Protein AF-T0ZW30-F1 (afdb_monomer)

Sequence (92 aa):
ALAAKRTEAKELIAKSNAEQWAINPSVHFNEWANFDRHEFQEVVHAFKTLLEHLRCENQNCKAYLYVVPRKGQAEEIRCNCGETSINLKLTG

Radius of gyration: 16.8 Å; Cα contacts (8 Å, |Δi|>4): 89; chains: 1; bounding box: 33×30×50 Å

Nearest PDB structures (foldseek):
  1dov-assembly1_A  TM=4.307E-01  e=7.884E+00  Mus musculus

pLDDT: mean 88.1, std 12.33, range [48.84, 97.81]

Solvent-accessible surface area (backbone atoms only — not comparable to full-atom values): 5431 Å² total; per-residue (Å²): 111,70,67,57,56,52,53,53,50,52,52,35,51,53,48,35,58,67,46,45,72,61,49,59,42,67,73,68,70,44,95,83,63,81,72,50,72,68,63,53,46,54,39,53,48,32,48,49,55,40,52,57,72,41,32,34,86,51,83,91,61,52,34,61,56,44,59,35,50,90,70,77,75,63,40,31,43,30,31,89,81,55,84,43,68,43,82,54,63,79,82,128

Mean predicted aligned error: 5.88 Å

Foldseek 3Di:
DVVVLVVVLVVLVVQLVVLCVLVVCVVVVDVPCPDDPVSVVSNVVSVVVNQQSQFDPPPVFRAGWDFPPPDDDTAWTAGPVRSDIDGPDDPD

Organism: NCBI:txid410659

Secondary structure (DSSP, 8-state):
-HHHHHHHHHHHHHHHHHGGGGHHHHHTT-TT----HHHHHHHHHHHHHHHHHTB-S-TTT-PBPEEESSSSS--EEE-TTSSSEEE-S---

Structure (mmCIF, N/CA/C/O backbone):
data_AF-T0ZW30-F1
#
_entry.id   AF-T0ZW30-F1
#
loop_
_atom_site.group_PDB
_atom_site.id
_atom_site.type_symbol
_atom_site.label_atom_id
_atom_site.label_alt_id
_atom_site.label_comp_id
_atom_site.label_asym_id
_atom_site.label_entity_id
_atom_site.label_seq_id
_atom_site.pdbx_PDB_ins_code
_atom_site.Cartn_x
_atom_site.Cartn_y
_atom_site.Cartn_z
_atom_site.occupancy
_atom_site.B_iso_or_equiv
_atom_site.auth_seq_id
_atom_site.auth_comp_id
_atom_site.auth_asym_id
_atom_site.auth_atom_id
_atom_site.pdbx_PDB_model_num
ATOM 1 N N . ALA A 1 1 ? 2.287 -7.064 16.267 1.00 80.31 1 ALA A N 1
ATOM 2 C CA . ALA A 1 1 ? 1.645 -7.205 14.942 1.00 80.31 1 ALA A CA 1
ATOM 3 C C . ALA A 1 1 ? 1.620 -5.881 14.165 1.00 80.31 1 ALA A C 1
ATOM 5 O O . ALA A 1 1 ? 2.401 -5.739 13.235 1.00 80.31 1 ALA A O 1
ATOM 6 N N . LEU A 1 2 ? 0.825 -4.875 14.562 1.00 87.88 2 LEU A N 1
ATOM 7 C CA . LEU A 1 2 ? 0.667 -3.627 13.785 1.00 87.88 2 LEU A CA 1
ATOM 8 C C . LEU A 1 2 ? 1.956 -2.792 13.629 1.00 87.88 2 LEU A C 1
ATOM 10 O O . LEU A 1 2 ? 2.200 -2.234 12.563 1.00 87.88 2 LEU A O 1
ATOM 14 N N . ALA A 1 3 ? 2.806 -2.734 14.661 1.00 91.56 3 ALA A N 1
ATOM 15 C CA . ALA A 1 3 ? 4.083 -2.017 14.593 1.00 91.56 3 ALA A CA 1
ATOM 16 C C . ALA A 1 3 ? 5.023 -2.588 13.516 1.00 91.56 3 ALA A C 1
ATOM 18 O O . ALA A 1 3 ? 5.583 -1.825 12.738 1.00 91.56 3 ALA A O 1
ATOM 19 N N . ALA A 1 4 ? 5.126 -3.918 13.419 1.00 93.25 4 ALA A N 1
ATOM 20 C CA . ALA A 1 4 ? 5.910 -4.587 12.381 1.00 93.25 4 ALA A CA 1
ATOM 21 C C . ALA A 1 4 ? 5.344 -4.299 10.981 1.00 93.25 4 ALA A C 1
ATOM 23 O O . ALA A 1 4 ? 6.085 -3.857 10.111 1.00 93.25 4 ALA A O 1
ATOM 24 N N . LYS A 1 5 ? 4.015 -4.407 10.810 1.00 91.31 5 LYS A N 1
ATOM 25 C CA . LYS A 1 5 ? 3.328 -4.072 9.548 1.00 91.31 5 LYS A CA 1
ATOM 26 C C . LYS A 1 5 ? 3.584 -2.625 9.109 1.00 91.31 5 LYS A C 1
ATOM 28 O O . LYS A 1 5 ? 3.719 -2.348 7.919 1.00 91.31 5 LYS A O 1
ATOM 33 N N . ARG A 1 6 ? 3.680 -1.696 10.070 1.00 93.12 6 ARG A N 1
ATOM 34 C CA . ARG A 1 6 ? 4.037 -0.291 9.824 1.00 93.12 6 ARG A CA 1
ATOM 35 C C . ARG A 1 6 ? 5.508 -0.119 9.441 1.00 93.12 6 ARG A C 1
ATOM 37 O O . ARG A 1 6 ? 5.789 0.709 8.581 1.00 93.12 6 ARG A O 1
ATOM 44 N N . THR A 1 7 ? 6.430 -0.834 10.081 1.00 96.81 7 THR A N 1
ATOM 45 C CA . THR A 1 7 ? 7.857 -0.800 9.724 1.00 96.81 7 THR A CA 1
ATOM 46 C C . THR A 1 7 ? 8.068 -1.313 8.304 1.00 96.81 7 THR A C 1
ATOM 48 O O . THR A 1 7 ? 8.620 -0.590 7.484 1.00 96.81 7 THR A O 1
ATOM 51 N N . GLU A 1 8 ? 7.508 -2.476 7.980 1.00 96.50 8 GLU A N 1
ATOM 52 C CA . GLU A 1 8 ? 7.570 -3.061 6.638 1.00 96.50 8 GLU A CA 1
ATOM 53 C C . GLU A 1 8 ? 6.949 -2.133 5.582 1.00 96.50 8 GLU A C 1
ATOM 55 O O . GLU A 1 8 ? 7.548 -1.874 4.541 1.00 96.50 8 GLU A O 1
ATOM 60 N N . ALA A 1 9 ? 5.795 -1.520 5.880 1.00 95.12 9 ALA A N 1
ATOM 61 C CA . ALA A 1 9 ? 5.189 -0.544 4.974 1.00 95.12 9 ALA A CA 1
ATOM 62 C C . ALA A 1 9 ? 6.131 0.634 4.669 1.00 95.12 9 ALA A C 1
ATOM 64 O O . ALA A 1 9 ? 6.200 1.079 3.526 1.00 95.12 9 ALA A O 1
ATOM 65 N N . LYS A 1 10 ? 6.872 1.142 5.666 1.00 96.88 10 LYS A N 1
ATOM 66 C CA . LYS A 1 10 ? 7.838 2.234 5.453 1.00 96.88 10 LYS A CA 1
ATOM 67 C C . LYS A 1 10 ? 8.970 1.815 4.518 1.00 96.88 10 LYS A C 1
ATOM 69 O O . LYS A 1 10 ? 9.349 2.603 3.656 1.00 96.88 10 LYS A O 1
ATOM 74 N N . GLU A 1 11 ? 9.488 0.601 4.677 1.00 97.81 11 GLU A N 1
ATOM 75 C CA . GLU A 1 11 ? 10.563 0.060 3.839 1.00 97.81 11 GLU A CA 1
ATOM 76 C C . GLU A 1 11 ? 10.102 -0.126 2.388 1.00 97.81 11 GLU A C 1
ATOM 78 O O . GLU A 1 11 ? 10.779 0.320 1.462 1.00 97.81 11 GLU A O 1
ATOM 83 N N . LEU A 1 12 ? 8.911 -0.695 2.180 1.00 97.44 12 LEU A N 1
ATOM 84 C CA . LEU A 1 12 ? 8.337 -0.887 0.845 1.00 97.44 12 LEU A CA 1
ATOM 85 C C . LEU A 1 12 ? 8.026 0.440 0.145 1.00 97.44 12 LEU A C 1
ATOM 87 O O . LEU A 1 12 ? 8.289 0.582 -1.050 1.00 97.44 12 LEU A O 1
ATOM 91 N N . ILE A 1 13 ? 7.521 1.435 0.884 1.00 96.56 13 ILE A N 1
ATOM 92 C CA . ILE A 1 13 ? 7.319 2.791 0.357 1.00 96.56 13 ILE A CA 1
ATOM 93 C C . ILE A 1 13 ? 8.663 3.395 -0.059 1.00 96.56 13 ILE A C 1
ATOM 95 O O . ILE A 1 13 ? 8.781 3.885 -1.181 1.00 96.56 13 ILE A O 1
ATOM 99 N N . ALA A 1 14 ? 9.685 3.325 0.800 1.00 96.31 14 ALA A N 1
ATOM 100 C CA . ALA A 1 14 ? 11.015 3.839 0.483 1.00 96.31 14 ALA A CA 1
ATOM 101 C C . ALA A 1 14 ? 11.614 3.165 -0.763 1.00 96.31 14 ALA A C 1
ATOM 103 O O . ALA A 1 14 ? 12.109 3.867 -1.643 1.00 96.31 14 ALA A O 1
ATOM 104 N N . LYS A 1 15 ? 11.491 1.834 -0.887 1.00 94.88 15 LYS A N 1
ATOM 105 C CA . LYS A 1 15 ? 11.933 1.084 -2.072 1.00 94.88 15 LYS A CA 1
ATOM 106 C C . LYS A 1 15 ? 11.183 1.530 -3.330 1.00 94.88 15 LYS A C 1
ATOM 108 O O . LYS A 1 15 ? 11.809 1.824 -4.338 1.00 94.88 15 LYS A O 1
ATOM 113 N N . SER A 1 16 ? 9.855 1.655 -3.267 1.00 93.56 16 SER A N 1
ATOM 114 C CA . SER A 1 16 ? 9.060 2.116 -4.415 1.00 93.56 16 SER A CA 1
ATOM 115 C C . SER A 1 16 ? 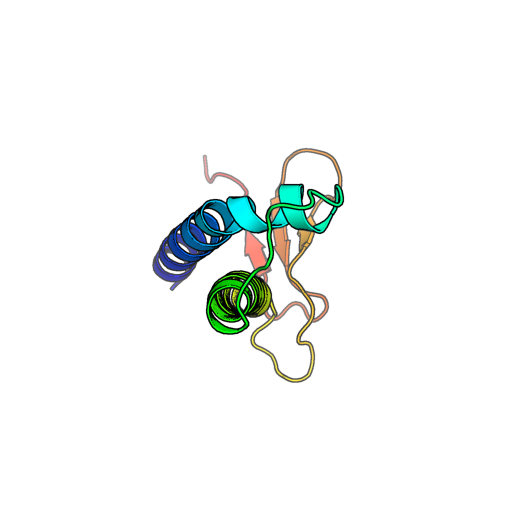9.422 3.537 -4.862 1.00 93.56 16 SER A C 1
ATOM 117 O O . SER A 1 16 ? 9.470 3.795 -6.059 1.00 93.56 16 SER A O 1
ATOM 119 N N . ASN A 1 17 ? 9.732 4.439 -3.921 1.00 92.25 17 ASN A N 1
ATOM 120 C CA . ASN A 1 17 ? 10.186 5.797 -4.220 1.00 92.25 17 ASN A CA 1
ATOM 121 C C . ASN A 1 17 ? 11.571 5.812 -4.872 1.00 92.25 17 ASN A C 1
ATOM 123 O O . ASN A 1 17 ? 11.783 6.588 -5.800 1.00 92.25 17 ASN A O 1
ATOM 127 N N . ALA A 1 18 ? 12.493 4.958 -4.412 1.00 89.06 18 ALA A N 1
ATOM 128 C CA . ALA A 1 18 ? 13.812 4.824 -5.020 1.00 89.06 18 ALA A CA 1
ATOM 129 C C . ALA A 1 18 ? 13.706 4.434 -6.500 1.00 89.06 18 ALA A C 1
ATOM 131 O O . ALA A 1 18 ? 14.422 5.011 -7.305 1.00 89.06 18 ALA A O 1
ATOM 132 N N . 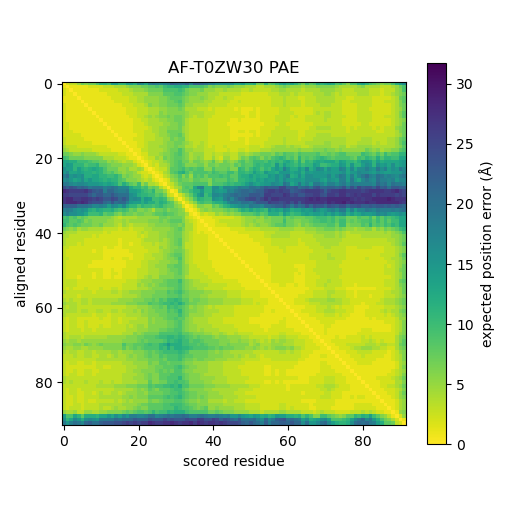GLU A 1 19 ? 12.755 3.564 -6.861 1.00 88.31 19 GLU A N 1
ATOM 133 C CA . GLU A 1 19 ? 12.520 3.097 -8.237 1.00 88.31 19 GLU A CA 1
ATOM 134 C C . GLU A 1 19 ? 11.720 4.068 -9.133 1.00 88.31 19 GLU A C 1
ATOM 136 O O . GLU A 1 19 ? 11.549 3.817 -10.327 1.00 88.31 19 GLU A O 1
ATOM 141 N N . GLN A 1 20 ? 11.229 5.203 -8.613 1.00 85.50 20 GLN A N 1
ATOM 142 C CA . GLN A 1 20 ? 10.460 6.166 -9.425 1.00 85.50 20 GLN A CA 1
ATOM 143 C C . GLN A 1 20 ? 11.294 6.844 -10.521 1.00 85.50 20 GLN A C 1
ATOM 145 O O . GLN A 1 20 ? 10.721 7.380 -11.473 1.00 85.50 20 GLN A O 1
ATOM 150 N N . TRP A 1 21 ? 12.627 6.804 -10.420 1.00 80.31 21 TRP A N 1
ATOM 151 C CA . TRP A 1 21 ? 13.547 7.405 -11.390 1.00 80.31 21 TRP A CA 1
ATOM 152 C C . TRP A 1 21 ? 13.286 6.937 -12.831 1.00 80.31 21 TRP A C 1
ATOM 154 O O . TRP A 1 21 ? 13.418 7.733 -13.759 1.00 80.31 21 TRP A O 1
ATOM 164 N N . ALA A 1 22 ? 12.855 5.683 -13.016 1.00 76.44 22 ALA A N 1
ATOM 165 C CA . ALA A 1 22 ? 12.580 5.092 -14.324 1.00 76.44 22 ALA A CA 1
ATOM 166 C C . ALA A 1 22 ? 11.203 5.483 -14.905 1.00 76.44 22 ALA A C 1
ATOM 168 O O . ALA A 1 22 ? 10.963 5.337 -16.106 1.00 76.44 22 ALA A O 1
ATOM 169 N N . ILE A 1 23 ? 10.282 6.011 -14.089 1.00 73.81 23 ILE A N 1
ATOM 170 C CA . ILE A 1 23 ? 8.904 6.320 -14.513 1.00 73.81 23 ILE A CA 1
ATOM 171 C C . ILE A 1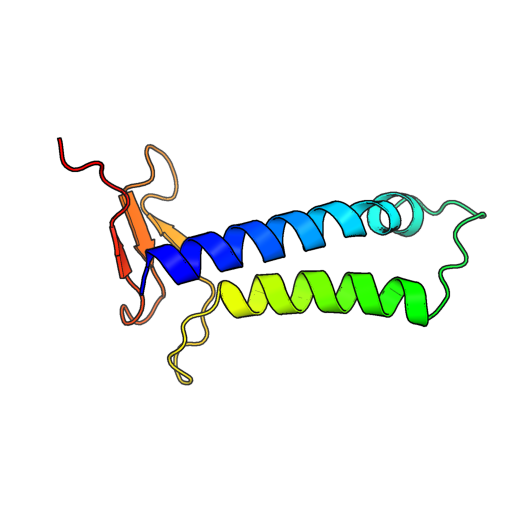 23 ? 8.866 7.567 -15.399 1.00 73.81 23 ILE A C 1
ATOM 173 O O . ILE A 1 23 ? 8.280 7.546 -16.477 1.00 73.81 23 ILE A O 1
ATOM 177 N N . ASN A 1 24 ? 9.507 8.658 -14.977 1.00 67.50 24 ASN A N 1
ATOM 178 C CA . ASN A 1 24 ? 9.481 9.907 -15.745 1.00 67.50 24 ASN A CA 1
ATOM 179 C C . ASN A 1 24 ? 10.061 9.747 -17.167 1.00 67.50 24 ASN A C 1
ATOM 181 O O . ASN A 1 24 ? 9.395 10.163 -18.116 1.00 67.50 24 ASN A O 1
ATOM 185 N N . PRO A 1 25 ? 11.241 9.122 -17.362 1.00 72.69 25 PRO A N 1
ATOM 186 C CA . PRO A 1 25 ? 11.799 8.918 -18.699 1.00 72.69 25 PRO A CA 1
ATOM 187 C C . PRO A 1 25 ? 10.981 7.955 -19.572 1.00 72.69 25 PRO A C 1
ATOM 189 O O . PRO A 1 25 ? 10.910 8.167 -20.782 1.00 72.69 25 PRO A O 1
ATOM 192 N N . SER A 1 26 ? 10.340 6.933 -18.982 1.00 66.69 26 SER A N 1
ATOM 193 C CA . SER A 1 26 ? 9.492 5.980 -19.722 1.00 66.69 26 SER A CA 1
ATOM 194 C C . SER A 1 26 ? 8.140 6.568 -20.140 1.00 66.69 26 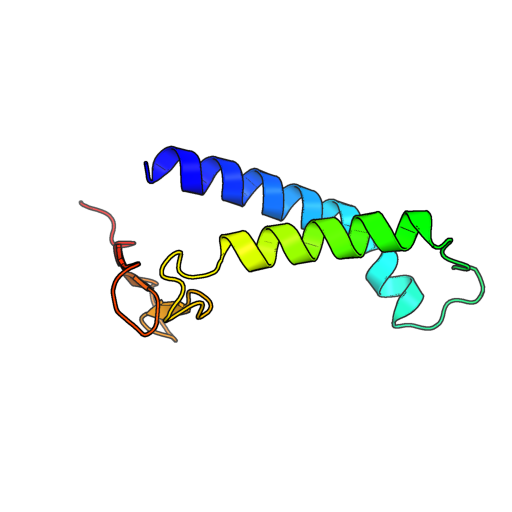SER A C 1
ATOM 196 O O . SER A 1 26 ? 7.642 6.235 -21.213 1.00 66.69 26 SER A O 1
ATOM 198 N N . VAL A 1 27 ? 7.548 7.460 -19.337 1.00 69.56 27 VAL A N 1
ATOM 199 C CA . VAL A 1 27 ? 6.259 8.111 -19.643 1.00 69.56 27 VAL A CA 1
ATOM 200 C C . VAL A 1 27 ? 6.425 9.298 -20.594 1.00 69.56 27 VAL A C 1
ATOM 202 O O . VAL A 1 27 ? 5.590 9.497 -21.474 1.00 69.56 27 VAL A O 1
ATOM 205 N N . HIS A 1 28 ? 7.501 10.079 -20.450 1.00 65.88 28 HIS A N 1
ATOM 206 C CA . HIS A 1 28 ? 7.744 11.282 -21.258 1.00 65.88 28 HIS A CA 1
ATOM 207 C C . HIS A 1 28 ? 8.602 11.045 -22.515 1.00 65.88 28 HIS A C 1
ATOM 209 O O . HIS A 1 28 ? 9.045 12.014 -23.122 1.00 65.88 28 HIS A O 1
ATOM 215 N N . PHE A 1 29 ? 8.797 9.783 -22.920 1.00 58.47 29 PHE A N 1
ATOM 216 C CA . PHE A 1 29 ? 9.507 9.359 -24.137 1.00 58.47 29 PHE A CA 1
ATOM 217 C C . PHE A 1 29 ? 10.857 10.070 -24.328 1.00 58.47 29 PHE A C 1
ATOM 219 O O . PHE A 1 29 ? 11.046 10.871 -25.241 1.00 58.47 29 PHE A O 1
ATOM 226 N N . ASN A 1 30 ? 11.805 9.791 -23.432 1.00 59.12 30 ASN A N 1
ATOM 227 C CA . ASN A 1 30 ? 13.173 10.284 -23.564 1.00 59.12 30 ASN A CA 1
ATOM 228 C C . ASN A 1 30 ? 14.019 9.252 -24.335 1.00 59.12 30 ASN A C 1
ATOM 230 O O . ASN A 1 30 ? 14.134 8.110 -23.892 1.00 59.12 30 ASN A O 1
ATOM 234 N N . GLU A 1 31 ? 14.624 9.638 -25.466 1.00 56.31 31 GLU A N 1
ATOM 235 C CA . GLU A 1 31 ? 15.371 8.738 -26.375 1.00 56.31 31 GLU A CA 1
ATOM 236 C C . GLU A 1 31 ? 16.581 8.034 -25.722 1.00 56.31 31 GLU A C 1
ATOM 238 O O . GLU A 1 31 ? 17.175 7.138 -26.316 1.00 56.31 31 GLU A O 1
ATOM 243 N N . TRP A 1 32 ? 16.969 8.426 -24.504 1.00 54.19 32 TRP A N 1
ATOM 244 C CA . TRP A 1 32 ? 18.141 7.899 -23.792 1.00 54.19 32 TRP A CA 1
ATOM 245 C C . TRP A 1 32 ? 17.824 6.793 -22.780 1.00 54.19 32 TRP A C 1
ATOM 247 O O . TRP A 1 32 ? 18.740 6.257 -22.162 1.00 54.19 32 TRP A O 1
ATOM 257 N N . ALA A 1 33 ? 16.553 6.433 -22.601 1.00 57.31 33 ALA A N 1
ATOM 258 C CA . ALA A 1 33 ? 16.139 5.424 -21.634 1.00 57.31 33 ALA A CA 1
ATOM 259 C C . ALA A 1 33 ? 15.800 4.090 -22.320 1.00 57.31 33 ALA A C 1
ATOM 261 O O . ALA A 1 33 ? 14.652 3.647 -22.329 1.00 57.31 33 ALA A O 1
ATOM 262 N N . ASN A 1 34 ? 16.809 3.436 -22.901 1.00 64.00 34 ASN A N 1
ATOM 263 C CA . ASN A 1 34 ? 16.699 2.021 -23.257 1.00 64.00 34 ASN A CA 1
ATOM 264 C C . ASN A 1 34 ? 16.809 1.201 -21.969 1.00 64.00 34 ASN A C 1
ATOM 266 O O . ASN A 1 34 ? 17.873 0.673 -21.669 1.00 64.00 34 ASN A O 1
ATOM 270 N N . PHE A 1 35 ? 15.730 1.166 -21.181 1.00 70.06 35 PHE A N 1
ATOM 271 C CA . PHE A 1 35 ? 15.693 0.366 -19.963 1.00 70.06 35 PHE A CA 1
ATOM 272 C C . PHE A 1 35 ? 15.887 -1.102 -20.318 1.00 70.06 35 PHE A C 1
ATOM 274 O O . PHE A 1 35 ? 15.082 -1.688 -21.052 1.00 70.06 35 PHE A O 1
ATOM 281 N N . ASP A 1 36 ? 16.926 -1.708 -19.761 1.00 77.69 36 ASP A N 1
ATOM 282 C CA . ASP A 1 36 ? 17.107 -3.138 -19.887 1.00 77.69 36 ASP A CA 1
ATOM 283 C C . ASP A 1 36 ? 16.028 -3.863 -19.080 1.00 77.69 36 ASP A C 1
ATOM 285 O O . ASP A 1 36 ? 15.502 -3.384 -18.070 1.00 77.69 36 ASP A O 1
ATOM 289 N N . ARG A 1 37 ? 15.698 -5.084 -19.511 1.00 83.44 37 ARG A N 1
ATOM 290 C CA . ARG A 1 37 ? 14.683 -5.918 -18.850 1.00 83.44 37 ARG A CA 1
ATOM 291 C C . ARG A 1 37 ? 14.905 -6.015 -17.338 1.00 83.44 37 ARG A C 1
ATOM 293 O O . ARG A 1 37 ? 13.931 -6.060 -16.591 1.00 83.44 37 ARG A O 1
ATOM 300 N N . HIS A 1 38 ? 16.164 -6.086 -16.909 1.00 82.50 38 HIS A N 1
ATOM 301 C CA . HIS A 1 38 ? 16.524 -6.196 -15.501 1.00 82.50 38 HIS A CA 1
ATOM 302 C C . HIS A 1 38 ? 16.189 -4.924 -14.708 1.00 82.50 38 HIS A C 1
ATOM 304 O O . HIS A 1 38 ? 15.606 -5.018 -13.633 1.00 82.50 38 HIS A O 1
ATOM 310 N N . GLU A 1 39 ? 16.453 -3.743 -15.269 1.00 77.50 39 GLU A N 1
ATOM 311 C CA . GLU A 1 39 ? 16.138 -2.461 -14.627 1.00 77.50 39 GLU A CA 1
ATOM 312 C C . GLU A 1 39 ? 14.624 -2.312 -14.434 1.00 77.50 39 GLU A C 1
ATOM 314 O O . GLU A 1 39 ? 14.149 -1.931 -13.367 1.00 77.50 39 GLU A O 1
ATOM 319 N N . PHE A 1 40 ? 13.834 -2.728 -15.428 1.00 84.75 40 PHE A N 1
ATOM 320 C CA . PHE A 1 40 ? 12.374 -2.691 -15.324 1.00 84.75 40 PHE A CA 1
ATOM 321 C C . PHE A 1 40 ? 11.805 -3.744 -14.356 1.00 84.75 40 PHE A C 1
ATOM 323 O O . PHE A 1 40 ? 10.724 -3.556 -13.790 1.00 84.75 40 PHE A O 1
ATOM 330 N N . GLN A 1 41 ? 12.504 -4.866 -14.152 1.00 89.69 41 GLN A N 1
ATOM 331 C CA . GLN A 1 41 ? 12.090 -5.900 -13.199 1.00 89.69 41 GLN A CA 1
ATOM 332 C C . GLN A 1 41 ? 12.111 -5.390 -11.759 1.00 89.69 41 GLN A C 1
ATOM 334 O O . GLN A 1 41 ? 11.175 -5.698 -11.020 1.00 89.69 41 GLN A O 1
ATOM 339 N N . GLU A 1 42 ? 13.111 -4.592 -11.379 1.00 89.50 42 GLU A N 1
ATOM 340 C CA . GLU A 1 42 ? 13.203 -4.024 -10.030 1.00 89.50 42 GLU A CA 1
ATOM 341 C C . GLU A 1 42 ? 12.083 -3.016 -9.760 1.00 89.50 42 GLU A C 1
ATOM 343 O O . GLU A 1 42 ? 11.420 -3.103 -8.721 1.00 89.50 42 GLU A O 1
ATOM 348 N N . VAL A 1 43 ? 11.757 -2.168 -10.745 1.00 89.81 43 VAL A N 1
ATOM 349 C CA . VAL A 1 43 ? 10.587 -1.278 -10.682 1.00 89.81 43 VAL A CA 1
ATOM 350 C C . VAL A 1 43 ? 9.315 -2.106 -10.487 1.00 89.81 43 VAL A C 1
ATOM 352 O O . VAL A 1 43 ? 8.569 -1.921 -9.524 1.00 89.81 43 VAL A O 1
ATOM 355 N N . VAL A 1 44 ? 9.067 -3.092 -11.353 1.00 91.38 44 VAL A N 1
ATOM 356 C CA . VAL A 1 44 ? 7.869 -3.940 -11.263 1.00 91.38 44 VAL A CA 1
ATOM 357 C C . VAL A 1 44 ? 7.792 -4.665 -9.919 1.00 91.38 44 VAL A C 1
ATOM 359 O O . VAL A 1 44 ? 6.711 -4.759 -9.333 1.00 91.38 44 VAL A O 1
ATOM 362 N N . HIS A 1 45 ? 8.914 -5.180 -9.423 1.00 94.50 45 HIS A N 1
ATOM 363 C CA . HIS A 1 45 ? 8.978 -5.891 -8.156 1.00 94.50 45 HIS A CA 1
ATOM 364 C C . HIS A 1 45 ? 8.680 -4.963 -6.971 1.00 94.50 45 HIS A C 1
ATOM 366 O O . HIS A 1 45 ? 7.834 -5.302 -6.143 1.00 94.50 45 HIS A O 1
ATOM 372 N N . ALA A 1 46 ? 9.297 -3.780 -6.902 1.00 94.56 46 ALA A N 1
ATOM 373 C CA . ALA A 1 46 ? 9.071 -2.821 -5.822 1.00 94.56 46 ALA A CA 1
ATOM 374 C C . ALA A 1 46 ? 7.591 -2.415 -5.715 1.00 94.56 46 ALA A C 1
ATOM 376 O O . ALA A 1 46 ? 7.003 -2.465 -4.631 1.00 94.56 46 ALA A O 1
ATOM 377 N N . PHE A 1 47 ? 6.959 -2.090 -6.847 1.00 94.19 47 PHE A N 1
ATOM 378 C CA . PHE A 1 47 ? 5.554 -1.683 -6.875 1.00 94.19 47 PHE A CA 1
ATOM 379 C C . PHE A 1 47 ? 4.596 -2.845 -6.584 1.00 94.19 47 PHE A C 1
ATOM 381 O O . PHE A 1 47 ? 3.635 -2.664 -5.837 1.00 94.19 47 PHE A O 1
ATOM 388 N N . LYS A 1 48 ? 4.850 -4.051 -7.113 1.00 95.75 48 LYS A N 1
ATOM 389 C CA . LYS A 1 48 ? 4.014 -5.228 -6.816 1.00 95.75 48 LYS A CA 1
ATOM 390 C C . LYS A 1 48 ? 4.048 -5.596 -5.338 1.00 95.75 48 LYS A C 1
ATOM 392 O O . LYS A 1 48 ? 2.990 -5.842 -4.766 1.00 95.75 48 LYS A O 1
ATOM 397 N N . THR A 1 49 ? 5.228 -5.601 -4.722 1.00 96.88 49 THR A N 1
ATOM 398 C CA . THR A 1 49 ? 5.375 -5.941 -3.302 1.00 96.88 49 THR A CA 1
ATOM 399 C C . THR A 1 49 ? 4.677 -4.910 -2.415 1.00 96.88 49 THR A C 1
ATOM 401 O O . THR A 1 49 ? 3.941 -5.289 -1.507 1.00 96.88 49 THR A O 1
ATOM 404 N N . LEU A 1 50 ? 4.809 -3.611 -2.720 1.00 96.44 50 LEU A N 1
ATOM 405 C CA . LEU A 1 50 ? 4.065 -2.565 -2.013 1.00 96.44 50 LEU A CA 1
ATOM 406 C C . LEU A 1 50 ? 2.545 -2.750 -2.147 1.00 96.44 50 LEU A C 1
ATOM 408 O O . LEU A 1 50 ? 1.821 -2.652 -1.158 1.00 96.44 50 LEU A O 1
ATOM 412 N N . LEU A 1 51 ? 2.050 -3.020 -3.357 1.00 95.81 51 LEU A N 1
ATOM 413 C CA . LEU A 1 51 ? 0.619 -3.204 -3.595 1.00 95.81 51 LEU A CA 1
ATOM 414 C C . LEU A 1 51 ? 0.069 -4.456 -2.900 1.00 95.81 51 LEU A C 1
ATOM 416 O O . LEU A 1 51 ? -1.030 -4.392 -2.352 1.00 95.81 51 LEU A O 1
ATOM 420 N N . GLU A 1 52 ? 0.807 -5.568 -2.877 1.00 95.94 52 GLU A N 1
ATOM 421 C CA . GLU A 1 52 ? 0.382 -6.777 -2.156 1.00 95.94 52 GLU A CA 1
ATOM 422 C C . GLU A 1 52 ? 0.332 -6.537 -0.640 1.00 95.94 52 GLU A C 1
ATOM 424 O O . GLU A 1 52 ? -0.621 -6.966 0.008 1.00 95.94 52 GLU A O 1
ATOM 429 N N . HIS A 1 53 ? 1.271 -5.761 -0.081 1.00 95.44 53 HIS A N 1
ATOM 430 C CA . HIS A 1 53 ? 1.248 -5.365 1.339 1.00 95.44 53 HIS A CA 1
ATOM 431 C C . HIS A 1 53 ? -0.000 -4.557 1.725 1.00 95.44 53 HIS A C 1
ATOM 433 O O . HIS A 1 53 ? -0.445 -4.562 2.876 1.00 95.44 53 HIS A O 1
ATOM 439 N N . LEU A 1 54 ? -0.589 -3.862 0.750 1.00 94.81 54 LEU A N 1
ATOM 440 C CA . LEU A 1 54 ? -1.811 -3.074 0.896 1.00 94.81 54 LEU A CA 1
ATOM 441 C C . LEU A 1 54 ? -3.081 -3.862 0.544 1.00 94.81 54 LEU A C 1
ATOM 443 O O . LEU A 1 54 ? -4.137 -3.249 0.368 1.00 94.81 54 LEU A O 1
ATOM 447 N N . ARG A 1 55 ? -3.024 -5.195 0.439 1.00 96.00 55 ARG A N 1
ATOM 448 C CA . ARG A 1 55 ? -4.210 -6.047 0.268 1.00 96.00 55 ARG A CA 1
ATOM 449 C C . ARG A 1 55 ? -4.664 -6.676 1.577 1.00 96.00 55 ARG A C 1
ATOM 451 O O . ARG A 1 55 ? -3.893 -6.916 2.501 1.00 96.00 55 ARG A O 1
ATOM 458 N N . CYS A 1 56 ? -5.956 -6.980 1.635 1.00 96.19 56 CYS A N 1
ATOM 459 C CA . CYS A 1 56 ? -6.502 -7.839 2.674 1.00 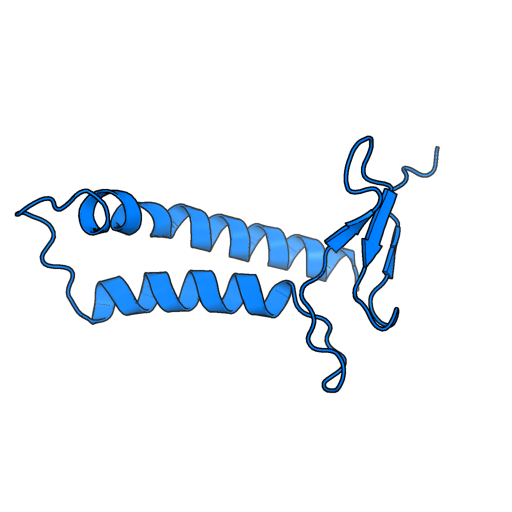96.19 56 CYS A CA 1
ATOM 460 C C . CYS A 1 56 ? -5.896 -9.250 2.584 1.00 96.19 56 CYS A C 1
ATOM 462 O O . CYS A 1 56 ? -5.859 -9.845 1.507 1.00 96.19 56 CYS A O 1
ATOM 464 N N . GLU A 1 57 ? -5.472 -9.799 3.722 1.00 93.19 57 GLU A N 1
ATOM 465 C CA . GLU A 1 57 ? -4.870 -11.139 3.818 1.00 93.19 57 GLU A CA 1
ATOM 466 C C . GLU A 1 57 ? -5.899 -12.264 3.589 1.00 93.19 57 GLU A C 1
ATOM 468 O O . GLU A 1 57 ? -5.543 -13.373 3.181 1.00 93.19 57 GLU A O 1
ATOM 473 N N . ASN A 1 58 ? -7.192 -11.959 3.763 1.00 95.88 58 ASN A N 1
ATOM 474 C CA . ASN A 1 58 ? -8.286 -12.863 3.428 1.00 95.88 58 ASN A CA 1
ATOM 475 C C . ASN A 1 58 ? -8.326 -13.111 1.910 1.00 95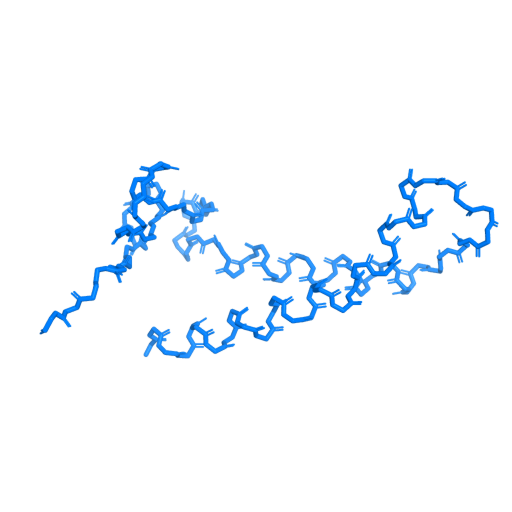.88 58 ASN A C 1
ATOM 477 O O . ASN A 1 58 ? -8.611 -12.200 1.125 1.00 95.88 58 ASN A O 1
ATOM 481 N N . GLN A 1 59 ? -8.093 -14.368 1.516 1.00 95.00 59 GLN A N 1
ATOM 482 C CA . GLN A 1 59 ? -8.015 -14.806 0.117 1.00 95.00 59 GLN A CA 1
ATOM 483 C C . GLN A 1 59 ? -9.314 -14.586 -0.670 1.00 95.00 59 GLN A C 1
ATOM 485 O O . GLN A 1 59 ? -9.258 -14.384 -1.878 1.00 95.00 59 GLN A O 1
ATOM 490 N N . ASN A 1 60 ? -10.467 -14.564 0.003 1.00 97.00 60 ASN A N 1
ATOM 491 C CA . ASN A 1 60 ? -11.760 -14.314 -0.638 1.00 97.00 60 ASN A CA 1
ATOM 492 C C . ASN A 1 60 ? -12.029 -12.819 -0.857 1.00 97.00 60 ASN A C 1
ATOM 494 O O . ASN A 1 60 ? -12.852 -12.453 -1.689 1.00 97.00 60 ASN A O 1
ATOM 498 N N . CYS A 1 61 ? -11.359 -11.947 -0.098 1.00 97.31 61 CYS A N 1
ATOM 499 C CA . CYS A 1 61 ? -11.506 -10.502 -0.219 1.00 97.31 61 CYS A CA 1
ATOM 500 C C . CYS A 1 61 ? -10.464 -9.939 -1.179 1.00 97.31 61 CYS A C 1
ATOM 502 O O . CYS A 1 61 ? -10.824 -9.335 -2.188 1.00 97.31 61 CYS A O 1
ATOM 504 N N . LYS A 1 62 ? -9.175 -10.093 -0.834 1.00 95.94 62 LYS A N 1
ATOM 505 C CA . LYS A 1 62 ? -8.009 -9.550 -1.555 1.00 95.94 62 LYS A CA 1
ATOM 506 C C . LYS A 1 62 ? -8.121 -8.080 -1.987 1.00 95.94 62 LYS A C 1
ATOM 508 O O . LYS A 1 62 ? -7.300 -7.616 -2.777 1.00 95.94 62 LYS A O 1
ATOM 513 N N . ALA A 1 63 ? -9.095 -7.331 -1.476 1.00 96.88 63 ALA A N 1
ATOM 514 C CA . ALA A 1 63 ? -9.309 -5.937 -1.815 1.00 96.88 63 ALA A CA 1
ATOM 515 C C . ALA A 1 63 ? -8.147 -5.093 -1.294 1.00 96.88 63 ALA A C 1
ATOM 517 O O . ALA A 1 63 ? -7.569 -5.402 -0.246 1.00 96.88 63 ALA A O 1
ATOM 518 N N . TYR A 1 64 ? -7.840 -4.012 -2.009 1.00 97.31 64 TYR A N 1
ATOM 519 C CA . TYR A 1 64 ? -6.941 -2.997 -1.484 1.00 97.31 64 TYR A CA 1
ATOM 520 C C . TYR A 1 64 ? -7.551 -2.339 -0.251 1.00 97.31 64 TYR A C 1
ATOM 522 O O . TYR A 1 64 ? -8.763 -2.116 -0.175 1.00 97.31 64 TYR A O 1
ATOM 530 N N . LEU A 1 65 ? -6.691 -2.034 0.712 1.00 96.38 65 LEU A N 1
ATOM 531 C CA . LEU A 1 65 ? -7.065 -1.271 1.886 1.00 96.38 65 LEU A CA 1
ATOM 532 C C . LEU A 1 65 ? -7.391 0.171 1.487 1.00 96.38 65 LEU A C 1
ATOM 534 O O . LEU A 1 65 ? -6.728 0.765 0.637 1.00 96.38 65 LEU A O 1
ATOM 538 N N . TYR A 1 66 ? -8.406 0.740 2.123 1.00 96.69 66 TYR A N 1
ATOM 539 C CA . TYR A 1 66 ? -8.838 2.112 1.908 1.00 96.69 66 TYR A CA 1
ATOM 540 C C . TYR A 1 66 ? -9.017 2.839 3.236 1.00 96.69 66 TYR A C 1
ATOM 542 O O . TYR A 1 66 ? -9.290 2.232 4.273 1.00 96.69 66 TYR A O 1
ATOM 550 N N . VAL A 1 67 ? -8.852 4.160 3.187 1.00 97.31 67 VAL A N 1
ATOM 551 C CA . VAL A 1 67 ? -9.020 5.040 4.345 1.00 97.31 67 VAL A CA 1
ATOM 552 C C . VAL A 1 67 ? -10.466 5.515 4.444 1.00 97.31 67 VAL A C 1
ATOM 554 O O . VAL A 1 67 ? -11.087 5.873 3.440 1.00 97.31 67 VAL A O 1
ATOM 557 N N . VAL A 1 68 ? -10.987 5.543 5.667 1.00 96.19 68 VAL A N 1
ATOM 558 C CA . VAL A 1 68 ? -12.292 6.107 6.016 1.00 96.19 68 VAL A CA 1
ATOM 559 C C . VAL A 1 68 ? -12.098 7.231 7.042 1.00 96.19 68 VAL A C 1
ATOM 561 O O . VAL A 1 68 ? -11.308 7.054 7.971 1.00 96.19 68 VAL A O 1
ATOM 564 N N . PRO A 1 69 ? -12.811 8.367 6.911 1.00 95.69 69 PRO A N 1
ATOM 565 C CA . PRO A 1 69 ? -13.585 8.794 5.744 1.00 95.69 69 PRO A CA 1
ATOM 566 C C . PRO A 1 69 ? -12.689 9.114 4.534 1.00 95.69 69 PRO A C 1
ATOM 568 O O . PRO A 1 69 ? -11.515 9.442 4.668 1.00 95.69 69 PRO A O 1
ATOM 571 N N . ARG A 1 70 ? -13.266 9.069 3.323 1.00 92.19 70 ARG A N 1
ATOM 572 C CA . ARG A 1 70 ? -12.544 9.406 2.077 1.00 92.19 70 ARG A CA 1
ATOM 573 C C . ARG A 1 70 ? -12.074 10.868 2.032 1.00 92.19 70 ARG A C 1
ATOM 575 O O . ARG A 1 70 ? -11.130 11.188 1.316 1.00 92.19 70 ARG A O 1
ATOM 582 N N . LYS A 1 71 ? -12.766 11.762 2.740 1.00 93.94 71 LYS A N 1
ATOM 583 C CA . LYS A 1 71 ? -12.420 13.179 2.892 1.00 93.94 71 LYS A CA 1
ATOM 584 C C . LYS A 1 71 ? -12.491 13.543 4.370 1.00 93.94 71 LYS A C 1
ATOM 586 O O . LYS A 1 71 ? -13.437 13.135 5.037 1.00 93.94 71 LYS A O 1
ATOM 591 N N . GLY A 1 72 ? -11.546 14.353 4.836 1.00 93.50 72 GLY A N 1
ATOM 592 C CA . GLY A 1 72 ? -11.430 14.743 6.241 1.00 93.50 72 GLY A CA 1
ATOM 593 C C . GLY A 1 72 ? -10.285 14.020 6.945 1.00 93.50 72 GLY A C 1
ATOM 594 O O . GLY A 1 72 ? -9.397 13.467 6.297 1.00 93.50 72 GLY A O 1
ATOM 595 N N . GLN A 1 73 ? -10.292 14.066 8.276 1.00 94.69 73 GLN A N 1
ATOM 596 C CA . GLN A 1 73 ? -9.291 13.389 9.093 1.00 94.69 73 GLN A CA 1
ATOM 597 C C . GLN A 1 73 ? -9.424 11.875 8.928 1.00 94.69 73 GLN A C 1
ATOM 599 O O . GLN A 1 73 ? -10.521 11.346 9.040 1.00 94.69 73 GLN A O 1
ATOM 604 N N . ALA A 1 74 ? -8.315 11.187 8.663 1.00 95.44 74 ALA A N 1
ATOM 605 C CA . ALA A 1 74 ? -8.299 9.736 8.543 1.00 95.44 74 ALA A CA 1
ATOM 606 C C . ALA A 1 74 ? -8.587 9.077 9.901 1.00 95.44 74 ALA A C 1
ATOM 608 O O . ALA A 1 74 ? -7.898 9.350 10.883 1.00 95.44 74 ALA A O 1
ATOM 609 N N . GLU A 1 75 ? -9.585 8.198 9.945 1.00 96.19 75 GLU A N 1
ATOM 610 C CA . GLU A 1 75 ? -10.052 7.551 11.175 1.00 96.19 75 GLU A CA 1
ATOM 611 C C . GLU A 1 75 ? -9.798 6.045 11.186 1.00 96.19 75 GLU A C 1
ATOM 613 O O . GLU A 1 75 ? -9.574 5.464 12.248 1.00 96.19 75 GLU A O 1
ATOM 618 N N . GLU A 1 76 ? -9.821 5.408 10.018 1.00 96.38 76 GLU A N 1
ATOM 619 C CA . GLU A 1 76 ? -9.678 3.963 9.882 1.00 96.38 76 GLU A CA 1
ATOM 620 C C . GLU A 1 76 ? -9.016 3.603 8.547 1.00 96.38 76 GLU A C 1
ATOM 622 O O . GLU A 1 76 ? -9.275 4.244 7.528 1.00 96.38 76 GLU A O 1
ATOM 627 N N . ILE A 1 77 ? -8.200 2.548 8.536 1.00 96.25 77 ILE A N 1
ATOM 628 C CA . ILE A 1 77 ? -7.810 1.820 7.320 1.00 96.25 77 ILE A CA 1
ATOM 629 C C . ILE A 1 77 ? -8.522 0.477 7.338 1.00 96.25 77 ILE A C 1
ATOM 631 O O . ILE A 1 77 ? -8.370 -0.281 8.295 1.00 96.25 77 ILE A O 1
ATOM 635 N N . ARG A 1 78 ? -9.25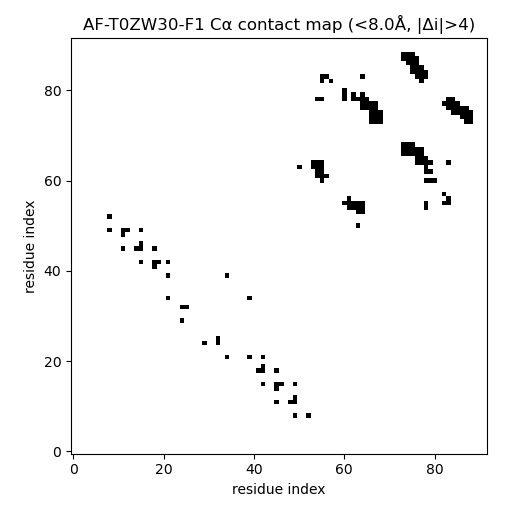5 0.145 6.277 1.00 97.19 78 ARG A N 1
ATOM 636 C CA . ARG A 1 78 ? -10.002 -1.115 6.215 1.00 97.19 78 ARG A CA 1
ATOM 637 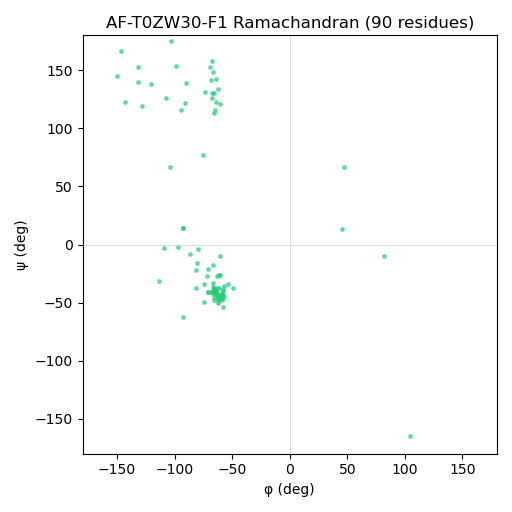C C . ARG A 1 78 ? -10.094 -1.709 4.820 1.00 97.19 78 ARG A C 1
ATOM 639 O O . ARG A 1 78 ? -9.809 -1.054 3.825 1.00 97.19 78 ARG A O 1
ATOM 646 N N . CYS A 1 79 ? -10.513 -2.966 4.769 1.00 97.50 79 CYS A N 1
ATOM 647 C CA . CYS A 1 79 ? -10.885 -3.674 3.546 1.00 97.50 79 CYS A CA 1
ATOM 648 C C . CYS A 1 79 ? -12.415 -3.787 3.393 1.00 97.50 79 CYS A C 1
ATOM 650 O O . CYS A 1 79 ? -13.176 -3.452 4.307 1.00 97.50 79 CYS A O 1
ATOM 652 N N . ASN A 1 80 ? -12.862 -4.323 2.252 1.00 96.31 80 ASN A N 1
ATOM 653 C CA . ASN A 1 80 ? -14.286 -4.512 1.951 1.00 96.31 80 ASN A CA 1
ATOM 654 C C . ASN A 1 80 ? -14.965 -5.544 2.868 1.00 96.31 80 ASN A C 1
ATOM 656 O O . ASN A 1 80 ? -16.123 -5.358 3.229 1.00 96.31 80 ASN A O 1
ATOM 660 N N . CYS A 1 81 ? -14.264 -6.619 3.256 1.00 97.25 81 CYS A N 1
ATOM 661 C CA . CYS A 1 81 ? -14.844 -7.691 4.076 1.00 97.25 81 CYS A CA 1
ATOM 662 C C . CYS A 1 81 ? -14.778 -7.438 5.591 1.00 97.25 81 CYS A C 1
ATOM 664 O O . CYS A 1 81 ? -15.350 -8.208 6.352 1.00 97.25 81 CYS A O 1
ATOM 666 N N . GLY A 1 82 ? -14.079 -6.389 6.035 1.00 95.44 82 GLY A N 1
ATOM 667 C CA . GLY A 1 82 ? -13.921 -6.054 7.454 1.00 95.44 82 GLY A CA 1
ATOM 668 C C . GLY A 1 82 ? -12.839 -6.834 8.210 1.00 95.44 82 GLY A C 1
ATOM 669 O O . GLY A 1 82 ? -12.492 -6.419 9.307 1.00 95.44 82 GLY A O 1
ATOM 670 N N . GLU A 1 83 ? -12.250 -7.887 7.627 1.00 95.88 83 GLU A N 1
ATOM 671 C CA . GLU A 1 83 ? -11.177 -8.678 8.264 1.00 95.88 83 GLU A CA 1
ATOM 672 C C . GLU A 1 83 ? -9.970 -7.809 8.647 1.00 95.88 83 GLU A C 1
ATOM 674 O O . GLU A 1 83 ? -9.420 -7.896 9.739 1.00 95.88 83 GLU A O 1
ATOM 679 N N . THR A 1 84 ? -9.558 -6.926 7.736 1.00 94.31 84 THR A N 1
ATOM 680 C CA . THR A 1 84 ? -8.595 -5.868 8.041 1.00 94.31 84 THR A CA 1
ATOM 681 C C . THR A 1 84 ? -9.350 -4.592 8.392 1.00 94.31 84 THR A C 1
ATOM 683 O O . THR A 1 84 ? -10.015 -4.023 7.521 1.00 94.31 84 THR A O 1
ATOM 686 N N . SER A 1 85 ? -9.199 -4.146 9.640 1.00 95.12 85 SER A N 1
ATOM 687 C CA . SER A 1 85 ? -9.670 -2.869 10.186 1.00 95.12 85 SER A CA 1
ATOM 688 C C . SER A 1 85 ? -8.625 -2.346 11.179 1.00 95.12 85 SER A C 1
ATOM 690 O O . SER A 1 85 ? -8.224 -3.047 12.108 1.00 95.12 85 SER A O 1
ATOM 692 N N . ILE A 1 86 ? -8.111 -1.142 10.938 1.00 94.44 86 ILE A N 1
ATOM 693 C CA . ILE A 1 86 ? -7.050 -0.507 11.723 1.00 94.44 86 ILE A CA 1
ATOM 694 C C . ILE A 1 86 ? -7.529 0.884 12.115 1.00 94.44 86 ILE A C 1
ATOM 696 O O . ILE A 1 86 ? -7.760 1.727 11.251 1.00 94.44 86 ILE A O 1
ATOM 700 N N . ASN A 1 87 ? -7.627 1.136 13.416 1.00 94.00 87 ASN A N 1
ATOM 701 C CA . ASN A 1 87 ? -7.985 2.441 13.958 1.00 94.00 87 ASN A CA 1
ATOM 702 C C . ASN A 1 87 ? -6.811 3.431 13.810 1.00 94.00 87 ASN A C 1
ATOM 704 O O . ASN A 1 87 ? -5.675 3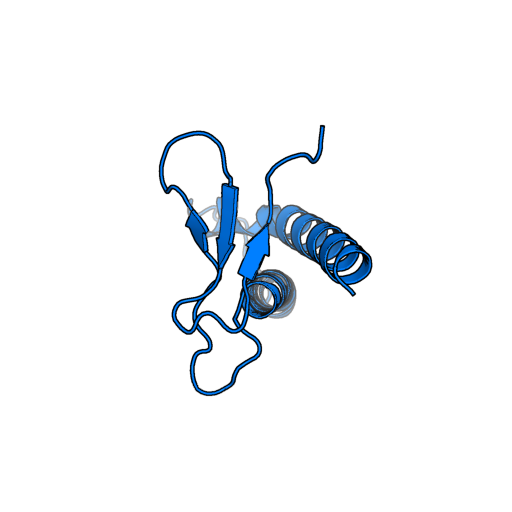.105 14.156 1.00 94.00 87 ASN A O 1
ATOM 708 N N . LEU A 1 88 ? -7.090 4.626 13.284 1.00 93.81 88 LEU A N 1
ATOM 709 C CA . LEU A 1 88 ? -6.130 5.723 13.115 1.00 93.81 88 LEU A CA 1
ATOM 710 C C . LEU A 1 88 ? -6.364 6.904 14.069 1.00 93.81 88 LEU A C 1
ATOM 712 O O . LEU A 1 88 ? -5.595 7.866 14.052 1.00 93.81 88 LEU A O 1
ATOM 716 N N . LYS A 1 89 ? -7.411 6.862 14.895 1.00 92.50 89 LYS A N 1
ATOM 717 C CA . LYS A 1 89 ? -7.683 7.894 15.896 1.00 92.50 89 LYS A CA 1
ATOM 718 C C . LYS A 1 89 ? -6.599 7.833 16.965 1.00 92.50 89 LYS A C 1
ATOM 720 O O . LYS A 1 89 ? -6.299 6.769 17.504 1.00 92.50 89 LYS A O 1
ATOM 725 N N . LEU A 1 90 ? -6.018 8.986 17.281 1.00 80.19 90 LEU A N 1
ATOM 726 C CA . LEU A 1 90 ? -5.129 9.106 18.428 1.00 80.19 90 LEU A CA 1
ATOM 727 C C . LEU A 1 90 ? -5.956 8.844 19.690 1.00 80.19 90 LEU A C 1
ATOM 729 O O . LEU A 1 90 ? -6.958 9.518 19.926 1.00 80.19 90 LEU A O 1
ATOM 733 N N . THR A 1 91 ? -5.551 7.863 20.489 1.00 63.75 91 THR A N 1
ATOM 734 C CA . THR A 1 91 ? -5.960 7.805 21.893 1.00 63.75 91 THR A CA 1
ATOM 735 C C . THR A 1 91 ? -5.330 9.010 22.579 1.00 63.75 91 THR A C 1
ATOM 737 O O . THR A 1 91 ? -4.101 9.108 22.601 1.00 63.75 91 THR A O 1
ATOM 740 N N . GLY A 1 92 ? -6.172 9.949 23.017 1.00 48.84 92 GLY A N 1
ATOM 741 C CA . GLY A 1 92 ? -5.758 11.095 23.829 1.00 48.84 92 GLY A CA 1
ATOM 742 C C . GLY A 1 92 ? -5.180 10.681 25.173 1.00 48.84 92 GLY A C 1
ATOM 743 O O . GLY A 1 92 ? -5.469 9.545 25.614 1.00 48.84 92 GLY A O 1
#